Protein AF-A0A2S6HY04-F1 (afdb_monomer_lite)

pLDDT: mean 92.07, std 11.31, range [42.34, 98.62]

Secondary structure (DSSP, 8-state):
----PPPP--HHHHHHHHTSSSSHHHHHHHHHHHHHHHHHHHHHHHHHHHHHHHHHHHHHHHHHHHHHHHHHHHHHHHHHHHHHHHHHS--

Organism: NCBI:txid384636

Structure (mmCIF, N/CA/C/O backbone):
data_AF-A0A2S6HY04-F1
#
_entry.id   AF-A0A2S6HY04-F1
#
loop_
_atom_site.group_PDB
_atom_site.id
_atom_site.type_symbol
_atom_site.label_atom_id
_atom_site.label_alt_id
_atom_site.label_comp_id
_atom_site.label_asym_id
_atom_site.label_entity_id
_atom_site.label_seq_id
_atom_site.pdbx_PDB_ins_code
_atom_site.Cartn_x
_atom_site.Cartn_y
_atom_site.Cartn_z
_atom_site.occupancy
_atom_site.B_iso_or_equiv
_atom_site.auth_seq_id
_atom_site.auth_comp_id
_atom_site.auth_asym_id
_atom_site.auth_atom_id
_atom_site.pdbx_PDB_model_num
ATOM 1 N N . MET A 1 1 ? -18.085 11.939 46.813 1.00 42.34 1 MET A N 1
ATOM 2 C CA . MET A 1 1 ? -19.129 11.676 45.799 1.00 42.34 1 MET A CA 1
ATOM 3 C C . MET A 1 1 ? -18.490 11.780 44.425 1.00 42.34 1 MET A C 1
ATOM 5 O O . MET A 1 1 ? -17.939 12.827 44.116 1.00 42.34 1 MET A O 1
ATOM 9 N N . SER A 1 2 ? -18.488 10.702 43.642 1.00 68.50 2 SER A N 1
ATOM 10 C CA . SER A 1 2 ? -18.048 10.733 42.241 1.00 68.50 2 SER A CA 1
ATOM 11 C C . SER A 1 2 ? -19.235 11.179 41.390 1.00 68.50 2 SER A C 1
ATOM 13 O O . SER A 1 2 ? -20.253 10.492 41.367 1.00 68.50 2 SER A O 1
ATOM 15 N N . VAL A 1 3 ? -19.134 12.331 40.726 1.00 58.56 3 VAL A N 1
ATOM 16 C CA . VAL A 1 3 ? -20.144 12.771 39.754 1.00 58.56 3 VAL A CA 1
ATOM 17 C C . VAL A 1 3 ? -20.108 11.800 38.576 1.00 58.56 3 VAL A C 1
ATOM 19 O O . VAL A 1 3 ? -19.084 11.696 37.900 1.00 58.56 3 VAL A O 1
ATOM 22 N N . ALA A 1 4 ? -21.204 11.077 38.339 1.00 65.62 4 ALA A N 1
ATOM 23 C CA . ALA A 1 4 ? -21.346 10.246 37.151 1.00 65.62 4 ALA A CA 1
ATOM 24 C C . ALA A 1 4 ? -21.344 11.162 35.920 1.00 65.62 4 ALA A C 1
ATOM 26 O O . ALA A 1 4 ? -22.284 11.921 35.690 1.00 65.62 4 ALA A O 1
ATOM 27 N N . LYS A 1 5 ? -20.250 11.138 35.156 1.00 72.50 5 LYS A N 1
ATOM 28 C CA . LYS A 1 5 ? -20.148 11.870 33.893 1.00 72.50 5 LYS A CA 1
ATOM 29 C C . LYS A 1 5 ? -20.800 11.025 32.804 1.00 72.50 5 LYS A C 1
ATOM 31 O O . LYS A 1 5 ? -20.337 9.924 32.524 1.00 72.50 5 LYS A O 1
ATOM 36 N N . SER A 1 6 ? -21.869 11.531 32.196 1.00 75.31 6 SER A N 1
ATOM 37 C CA . SER A 1 6 ? -22.461 10.922 31.006 1.00 75.31 6 SER A CA 1
ATOM 38 C C . SER A 1 6 ? -21.647 11.307 29.773 1.00 75.31 6 SER A C 1
ATOM 40 O O . SER A 1 6 ? -21.455 12.495 29.512 1.00 75.31 6 SER A O 1
ATOM 42 N N . VAL A 1 7 ? -21.209 10.320 28.998 1.00 76.88 7 VAL A N 1
ATOM 43 C CA . VAL A 1 7 ? -20.609 10.540 27.678 1.00 76.88 7 VAL A CA 1
ATOM 44 C C . VAL A 1 7 ? -21.676 10.249 26.632 1.00 76.88 7 VAL A C 1
ATOM 46 O O . VAL A 1 7 ? -22.249 9.162 26.625 1.00 76.88 7 VAL A O 1
ATOM 49 N N . ARG A 1 8 ? -21.965 11.224 25.766 1.00 86.31 8 ARG A N 1
ATOM 50 C CA . ARG A 1 8 ? -22.848 11.018 24.616 1.00 86.31 8 ARG A CA 1
ATOM 51 C C . ARG A 1 8 ? -21.993 10.594 23.430 1.00 86.31 8 ARG A C 1
ATOM 53 O O . ARG A 1 8 ? -21.063 11.305 23.064 1.00 86.31 8 ARG A O 1
ATOM 60 N N . VAL A 1 9 ? -22.310 9.437 22.868 1.00 88.44 9 VAL A N 1
ATOM 61 C CA . VAL A 1 9 ? -21.595 8.844 21.737 1.00 88.44 9 VAL A CA 1
ATOM 62 C C . VAL A 1 9 ? -22.519 8.899 20.516 1.00 88.44 9 VAL A C 1
ATOM 64 O O . VAL A 1 9 ? -23.717 8.654 20.683 1.00 88.44 9 VAL A O 1
ATOM 67 N N . PRO A 1 10 ? -22.020 9.264 19.321 1.00 95.00 10 PRO A N 1
ATOM 68 C CA . PRO A 1 10 ? -22.796 9.161 18.087 1.00 95.00 10 PRO A CA 1
ATOM 69 C C . PRO A 1 10 ? -23.312 7.734 17.868 1.00 95.00 10 PRO A C 1
ATOM 71 O O . PRO A 1 10 ? -22.626 6.779 18.227 1.00 95.00 10 PRO A O 1
ATOM 74 N N . GLU A 1 11 ? -24.496 7.591 17.270 1.00 93.94 11 GLU A N 1
ATOM 75 C CA . GLU A 1 11 ? -25.141 6.285 17.046 1.00 93.94 11 GLU A CA 1
ATOM 76 C C . GLU A 1 11 ? -24.236 5.331 16.254 1.00 93.94 11 GLU A C 1
ATOM 78 O O . GLU A 1 11 ? -23.995 4.211 16.687 1.00 93.94 11 GLU A O 1
ATOM 83 N N . GLU A 1 12 ? -23.592 5.826 15.195 1.00 96.00 12 GLU A N 1
ATOM 84 C CA . GLU A 1 12 ? -22.632 5.057 14.387 1.00 96.00 12 GLU A CA 1
ATOM 85 C C . GLU A 1 12 ? -21.458 4.483 15.207 1.00 96.00 12 GLU A C 1
ATOM 87 O O . GLU A 1 12 ? -21.031 3.347 15.001 1.00 96.00 12 GLU A O 1
ATOM 92 N N . ILE A 1 13 ? -20.951 5.245 16.182 1.00 94.56 13 ILE A N 1
ATOM 93 C CA . ILE A 1 13 ? -19.848 4.817 17.048 1.00 94.56 13 ILE A CA 1
ATOM 94 C C . ILE A 1 13 ? -20.366 3.868 18.131 1.00 94.56 13 ILE A C 1
ATOM 96 O O . ILE A 1 13 ? -19.678 2.922 18.510 1.00 94.56 13 ILE A O 1
ATOM 100 N N . TYR A 1 14 ? -21.581 4.100 18.626 1.00 93.88 14 TYR A N 1
ATOM 101 C CA . TYR A 1 14 ? -22.242 3.220 19.582 1.00 93.88 14 TYR A CA 1
ATOM 102 C C . TYR A 1 14 ? -22.484 1.827 18.986 1.00 93.88 14 TYR A C 1
ATOM 104 O O . TYR A 1 14 ? -22.165 0.827 19.632 1.00 93.88 14 TYR A O 1
ATOM 112 N N . ASP A 1 15 ? -22.962 1.762 17.745 1.00 95.25 15 ASP A N 1
ATOM 113 C CA . ASP A 1 15 ? -23.192 0.514 17.017 1.00 95.25 15 ASP A CA 1
ATOM 114 C C . ASP A 1 15 ? -21.885 -0.227 16.734 1.00 95.25 15 ASP A C 1
ATOM 116 O O . ASP A 1 15 ? -21.799 -1.436 16.961 1.00 95.25 15 ASP A O 1
ATOM 120 N N . TYR A 1 16 ? -20.835 0.502 16.342 1.00 96.06 16 TYR A N 1
ATOM 121 C CA . TYR A 1 16 ? -19.494 -0.060 16.186 1.00 96.06 16 TYR A CA 1
ATOM 122 C C . TYR A 1 16 ? -18.948 -0.645 17.498 1.00 96.06 16 TYR A C 1
ATOM 124 O O . TYR A 1 16 ? -18.442 -1.765 17.529 1.00 96.06 16 TYR A O 1
ATOM 132 N N . ILE A 1 17 ? -19.086 0.067 18.621 1.00 95.38 17 ILE A N 1
ATOM 133 C CA . ILE A 1 17 ? -18.701 -0.473 19.933 1.00 95.38 17 ILE A CA 1
ATOM 134 C C . ILE A 1 17 ? -19.550 -1.707 20.257 1.00 95.38 17 ILE A C 1
ATOM 136 O O . ILE A 1 17 ? -19.041 -2.700 20.769 1.00 95.38 17 ILE A O 1
ATOM 140 N N . ASN A 1 18 ? -20.843 -1.689 19.943 1.00 94.06 18 ASN A N 1
ATOM 141 C CA . ASN A 1 18 ? -21.731 -2.807 20.228 1.00 94.06 18 ASN A CA 1
ATOM 142 C C . ASN A 1 18 ? -21.455 -4.060 19.397 1.00 94.06 18 ASN A C 1
ATOM 144 O O . ASN A 1 18 ? -21.811 -5.148 19.864 1.00 94.06 18 ASN A O 1
ATOM 148 N N . SER A 1 19 ? -20.804 -3.942 18.238 1.00 95.12 19 SER A N 1
ATOM 149 C CA . SER A 1 19 ? -20.389 -5.101 17.445 1.00 95.12 19 SER A CA 1
ATOM 150 C C . SER A 1 19 ? -19.204 -5.855 18.055 1.00 95.12 19 SER A C 1
ATOM 152 O O . SER A 1 19 ? -18.948 -6.994 17.669 1.00 95.12 19 SER A O 1
ATOM 154 N N . TYR A 1 20 ? -18.480 -5.257 19.007 1.00 95.94 20 TYR A N 1
ATOM 155 C CA . TYR A 1 20 ? -17.391 -5.927 19.714 1.00 95.94 20 TYR A CA 1
ATOM 156 C C . TYR A 1 20 ? -17.903 -6.953 20.732 1.00 95.94 20 TYR A C 1
ATOM 158 O O . TYR A 1 20 ? -18.970 -6.812 21.338 1.00 95.94 20 TYR A O 1
ATOM 166 N N . SER A 1 21 ? -17.091 -7.984 20.964 1.00 92.12 21 SER A N 1
ATOM 167 C CA . SER A 1 21 ? -17.343 -8.979 22.009 1.00 92.12 21 SER A CA 1
ATOM 168 C C . SER A 1 21 ? -17.196 -8.350 23.397 1.00 92.12 21 SER A C 1
ATOM 170 O O . SER A 1 21 ? -16.254 -7.596 23.637 1.00 92.12 21 SER A O 1
ATOM 172 N N . GLY A 1 22 ? -18.097 -8.669 24.330 1.00 93.12 22 GLY A N 1
ATOM 173 C CA . GLY A 1 22 ? -18.016 -8.212 25.721 1.00 93.12 22 GLY A CA 1
ATOM 174 C C . GLY A 1 22 ? -19.372 -8.087 26.413 1.00 93.12 22 GLY A C 1
ATOM 175 O O . GLY A 1 22 ? -20.415 -7.988 25.763 1.00 93.12 22 GLY A O 1
ATOM 176 N N . GLU A 1 23 ? -19.348 -8.064 27.747 1.00 92.50 23 GLU A N 1
ATOM 177 C CA . GLU A 1 23 ? -20.542 -7.894 28.577 1.00 92.50 23 GLU A CA 1
ATOM 178 C C . GLU A 1 23 ? -20.853 -6.410 28.794 1.00 92.50 23 GLU A C 1
ATOM 180 O O . GLU A 1 23 ? -20.199 -5.701 29.562 1.00 92.50 23 G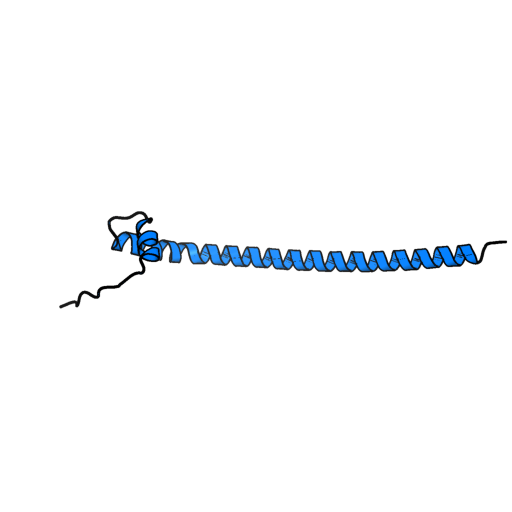LU A O 1
ATOM 185 N N . GLY A 1 24 ? -21.873 -5.931 28.086 1.00 92.31 24 GLY A N 1
ATOM 186 C CA . GLY A 1 24 ? -22.327 -4.547 28.170 1.00 92.31 24 GLY A CA 1
ATOM 187 C C . GLY A 1 24 ? -21.400 -3.538 27.485 1.00 92.31 24 GLY A C 1
ATOM 188 O O . GLY A 1 24 ? -20.285 -3.833 27.056 1.00 92.31 24 GLY A O 1
ATOM 189 N N . PHE A 1 25 ? -21.894 -2.306 27.371 1.00 90.94 25 PHE A N 1
ATOM 190 C CA . PHE A 1 25 ? -21.247 -1.256 26.584 1.00 90.94 25 PHE A CA 1
ATOM 191 C C . PHE A 1 25 ? -19.825 -0.928 27.061 1.00 90.94 25 PHE A C 1
ATOM 193 O O . PHE A 1 25 ? -18.914 -0.810 26.250 1.00 90.94 25 PHE A O 1
ATOM 200 N N . ASN A 1 26 ? -19.611 -0.815 28.376 1.00 91.19 26 ASN A N 1
ATOM 201 C CA . ASN A 1 26 ? -18.316 -0.397 28.917 1.00 91.19 26 ASN A CA 1
ATOM 202 C C . ASN A 1 26 ? -17.201 -1.416 28.627 1.00 91.19 26 ASN A C 1
ATOM 204 O O . ASN A 1 26 ? -16.102 -1.028 28.245 1.00 91.19 26 ASN A O 1
ATOM 208 N N . GLN A 1 27 ? -17.481 -2.718 28.761 1.00 95.25 27 GLN A N 1
ATOM 209 C CA . GLN A 1 27 ? -16.487 -3.748 28.454 1.00 95.25 27 GLN A CA 1
ATOM 210 C C . GLN A 1 27 ? -16.147 -3.758 26.963 1.00 95.25 27 GLN A C 1
ATOM 212 O O . GLN A 1 27 ? -14.975 -3.827 26.600 1.00 95.25 27 GLN A O 1
ATOM 217 N N . LYS A 1 28 ? -17.163 -3.637 26.102 1.00 96.19 28 LYS A N 1
ATOM 218 C CA . LYS A 1 28 ? -16.967 -3.545 24.653 1.00 96.19 28 LYS A CA 1
ATOM 219 C C . LYS A 1 28 ? -16.151 -2.313 24.267 1.00 96.19 28 LYS A C 1
ATOM 221 O O . LYS A 1 28 ? -15.211 -2.429 23.491 1.00 96.19 28 LYS A O 1
ATOM 226 N N . PHE A 1 29 ? -16.439 -1.161 24.874 1.00 94.44 29 PHE A N 1
ATOM 227 C CA . PHE A 1 29 ? -15.664 0.064 24.679 1.00 94.44 29 PHE A CA 1
ATOM 228 C C . PHE A 1 29 ? -14.191 -0.135 25.057 1.00 94.44 29 PHE A C 1
ATOM 230 O O . PHE A 1 29 ? -13.303 0.194 24.276 1.00 94.44 29 PHE A O 1
ATOM 237 N N . VAL A 1 30 ? -13.916 -0.738 26.218 1.00 94.44 30 VAL A N 1
ATOM 238 C CA . VAL A 1 30 ? -12.542 -1.054 26.637 1.00 94.44 30 VAL A CA 1
ATOM 239 C C . VAL A 1 30 ? -11.855 -2.002 25.651 1.00 94.44 30 VAL A C 1
ATOM 241 O O . VAL A 1 30 ? -10.676 -1.810 25.361 1.00 94.44 30 VAL A O 1
ATOM 244 N N . ASN A 1 31 ? -12.573 -2.992 25.118 1.00 96.06 31 ASN A N 1
ATOM 245 C CA . ASN A 1 31 ? -12.026 -3.933 24.141 1.00 96.06 31 ASN A CA 1
ATOM 246 C C . ASN A 1 31 ? -11.657 -3.234 22.824 1.00 96.06 31 ASN A C 1
ATOM 248 O O . ASN A 1 31 ? -10.559 -3.453 22.333 1.00 96.06 31 ASN A O 1
ATOM 252 N N . VAL A 1 32 ? -12.485 -2.310 22.320 1.00 95.38 32 VAL A N 1
ATOM 253 C CA . VAL A 1 32 ? -12.143 -1.483 21.144 1.00 95.38 32 VAL A CA 1
ATOM 254 C C . VAL A 1 32 ? -10.829 -0.731 21.355 1.00 95.38 32 VAL A C 1
ATOM 256 O O . VAL A 1 32 ? -9.953 -0.754 20.494 1.00 95.38 32 VAL A O 1
ATOM 259 N N . ILE A 1 33 ? -10.677 -0.069 22.506 1.00 94.88 33 ILE A N 1
ATOM 260 C CA . ILE A 1 33 ? -9.472 0.716 22.799 1.00 94.88 33 ILE A CA 1
ATOM 261 C C . ILE A 1 33 ? -8.238 -0.183 22.948 1.00 94.88 33 ILE A C 1
ATOM 263 O O . ILE A 1 33 ? -7.157 0.193 22.499 1.00 94.88 33 ILE A O 1
ATOM 267 N N . ARG A 1 34 ? -8.381 -1.365 23.562 1.00 95.81 34 ARG A N 1
ATOM 268 C CA . ARG A 1 34 ? -7.284 -2.338 23.684 1.00 95.81 34 ARG A CA 1
ATOM 269 C C . ARG A 1 34 ? -6.858 -2.868 22.326 1.00 95.81 34 ARG A C 1
ATOM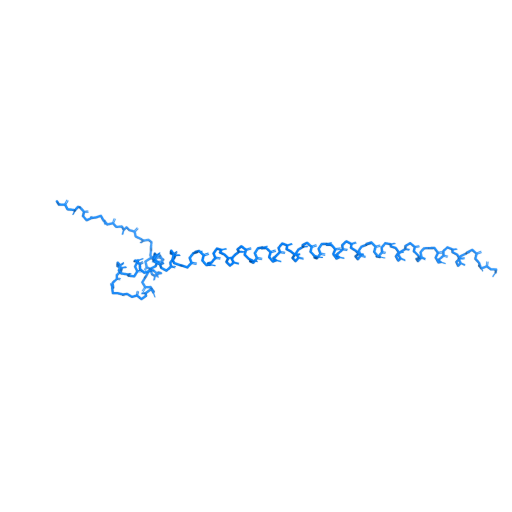 271 O O . ARG A 1 34 ? -5.678 -2.792 22.017 1.00 95.81 34 ARG A O 1
ATOM 278 N N . ASP A 1 35 ? -7.808 -3.307 21.511 1.00 94.88 35 ASP A N 1
ATOM 279 C CA . ASP A 1 35 ? -7.526 -3.828 20.176 1.00 94.88 35 ASP A CA 1
ATOM 280 C C . ASP A 1 35 ? -6.852 -2.762 19.308 1.00 94.88 35 ASP A C 1
ATOM 282 O O . ASP A 1 35 ? -5.866 -3.050 18.633 1.00 94.88 35 ASP A O 1
ATOM 286 N N . ALA A 1 36 ? -7.322 -1.511 19.368 1.00 94.44 36 ALA A N 1
ATOM 287 C CA . ALA A 1 36 ? -6.672 -0.399 18.682 1.00 94.44 36 ALA A CA 1
ATOM 288 C C . ALA A 1 36 ? -5.225 -0.218 19.162 1.00 94.44 36 ALA A C 1
ATOM 290 O O . ALA A 1 36 ? -4.306 -0.273 18.353 1.00 94.44 36 ALA A O 1
ATOM 291 N N . ARG A 1 37 ? -5.005 -0.087 20.476 1.00 95.31 37 ARG A N 1
ATOM 292 C CA . ARG A 1 37 ? -3.666 0.092 21.059 1.00 95.31 37 ARG A CA 1
ATOM 293 C C . ARG A 1 37 ? -2.714 -1.055 20.711 1.00 95.31 37 ARG A C 1
ATOM 295 O O . ARG A 1 37 ? -1.541 -0.807 20.454 1.00 95.31 37 ARG A O 1
ATOM 302 N N . ASP A 1 38 ? -3.203 -2.290 20.747 1.00 94.56 38 ASP A N 1
ATOM 303 C CA . ASP A 1 38 ? -2.372 -3.483 20.601 1.00 94.56 38 ASP A CA 1
ATOM 304 C C . ASP A 1 38 ? -2.058 -3.777 19.122 1.00 94.56 38 ASP A C 1
ATOM 306 O O . ASP A 1 38 ? -0.975 -4.271 18.818 1.00 94.56 38 ASP A O 1
ATOM 310 N N . THR A 1 39 ? -2.953 -3.418 18.192 1.00 94.25 39 THR A N 1
ATOM 311 C CA . THR A 1 39 ? -2.754 -3.641 16.745 1.00 94.25 39 THR A CA 1
ATOM 312 C C . THR A 1 39 ? -2.139 -2.451 16.007 1.00 94.25 39 THR A C 1
ATOM 314 O O . THR A 1 39 ? -1.562 -2.630 14.935 1.00 94.25 39 THR A O 1
ATOM 317 N N . GLU A 1 40 ? -2.242 -1.231 16.538 1.00 95.88 40 GLU A N 1
ATOM 318 C CA . GLU A 1 40 ? -1.731 -0.020 15.884 1.00 95.88 40 GLU A CA 1
ATOM 319 C C . GLU A 1 40 ? -0.221 -0.074 15.577 1.00 95.88 40 GLU A C 1
ATOM 321 O O . GLU A 1 40 ? 0.141 0.252 14.444 1.00 95.88 40 GLU A O 1
ATOM 326 N N . PRO A 1 41 ? 0.666 -0.548 16.479 1.00 95.19 41 PRO A N 1
ATOM 327 C CA . PRO A 1 41 ? 2.092 -0.669 16.173 1.00 95.19 41 PRO A CA 1
ATOM 328 C C . PRO A 1 41 ? 2.370 -1.599 14.986 1.00 95.19 41 PRO A C 1
ATOM 330 O O . PRO A 1 41 ? 3.059 -1.206 14.049 1.00 95.19 41 PRO A O 1
ATOM 333 N N . GLU A 1 42 ? 1.771 -2.794 14.972 1.00 95.62 42 GLU A N 1
ATOM 334 C CA . GLU A 1 42 ? 1.949 -3.773 13.889 1.00 95.62 42 GLU A CA 1
ATOM 335 C C . GLU A 1 42 ? 1.402 -3.248 12.551 1.00 95.62 42 GLU A C 1
ATOM 337 O O . GLU A 1 42 ? 2.007 -3.435 11.487 1.00 95.62 42 GLU A O 1
ATOM 342 N N . ARG A 1 43 ? 0.261 -2.547 12.587 1.00 96.50 43 ARG A N 1
ATOM 343 C CA . ARG A 1 43 ? -0.312 -1.899 11.401 1.00 96.50 43 ARG A CA 1
ATOM 344 C C . ARG A 1 43 ? 0.612 -0.808 10.868 1.00 96.50 43 ARG A C 1
ATOM 346 O O . ARG A 1 43 ? 0.808 -0.748 9.655 1.00 96.50 43 ARG A O 1
ATOM 353 N N . ASN A 1 44 ? 1.201 0.004 11.743 1.00 96.94 44 ASN A N 1
ATOM 354 C CA . ASN A 1 44 ? 2.144 1.052 11.356 1.00 96.94 44 ASN A CA 1
ATOM 355 C C . ASN A 1 44 ? 3.430 0.463 10.761 1.00 96.94 44 ASN A C 1
ATOM 357 O O . ASN A 1 44 ? 3.834 0.869 9.675 1.00 96.94 44 ASN A O 1
ATOM 361 N N . GLU A 1 45 ? 4.011 -0.565 11.382 1.00 97.44 45 GLU A N 1
ATOM 362 C CA . GLU A 1 45 ? 5.178 -1.271 10.832 1.00 97.44 45 GLU A CA 1
ATOM 363 C C . GLU A 1 45 ? 4.881 -1.886 9.456 1.00 97.44 45 GLU A C 1
ATOM 365 O O . GLU A 1 45 ? 5.689 -1.817 8.523 1.00 97.44 45 GLU A O 1
ATOM 370 N N . THR A 1 46 ? 3.688 -2.466 9.299 1.00 97.31 46 THR A N 1
ATOM 371 C CA . THR A 1 46 ? 3.236 -3.009 8.017 1.00 97.31 46 THR A CA 1
ATOM 372 C C . THR A 1 46 ? 3.097 -1.912 6.966 1.00 97.31 46 THR A C 1
ATOM 374 O O . THR A 1 46 ? 3.551 -2.106 5.834 1.00 97.31 46 THR A O 1
ATOM 377 N N . LEU A 1 47 ? 2.512 -0.765 7.321 1.00 98.25 47 LEU A N 1
ATOM 378 C CA . LEU A 1 47 ? 2.386 0.389 6.431 1.00 98.25 47 LEU A CA 1
ATOM 379 C C . LEU A 1 47 ? 3.755 0.923 6.007 1.00 98.25 47 LEU A C 1
ATOM 381 O O . LEU A 1 47 ? 3.973 1.121 4.815 1.00 98.25 47 LEU A O 1
ATOM 385 N N . ASP A 1 48 ? 4.701 1.068 6.931 1.00 98.31 48 ASP A N 1
ATOM 386 C CA . ASP A 1 48 ? 6.057 1.532 6.622 1.00 98.31 48 ASP A CA 1
ATOM 387 C C . ASP A 1 48 ? 6.779 0.580 5.666 1.00 98.31 48 ASP A C 1
ATOM 389 O O . ASP A 1 48 ? 7.384 0.997 4.671 1.00 98.31 48 ASP A O 1
ATOM 393 N N . ARG A 1 49 ? 6.655 -0.730 5.905 1.00 98.31 49 ARG A N 1
ATOM 394 C CA . ARG A 1 49 ? 7.212 -1.759 5.021 1.00 98.31 49 ARG A CA 1
ATOM 395 C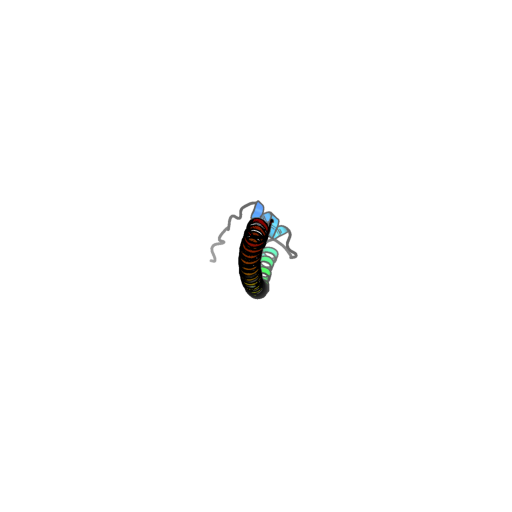 C . ARG A 1 49 ? 6.583 -1.726 3.627 1.00 98.31 49 ARG A C 1
ATOM 397 O O . ARG A 1 49 ? 7.285 -1.953 2.638 1.00 98.31 49 ARG A O 1
ATOM 404 N N . LEU A 1 50 ? 5.275 -1.494 3.528 1.00 98.50 50 LEU A N 1
ATOM 405 C CA . LEU A 1 50 ? 4.580 -1.373 2.244 1.00 98.50 50 LEU A CA 1
ATOM 406 C C . LEU A 1 50 ? 4.991 -0.092 1.514 1.00 98.50 50 LEU A C 1
ATOM 408 O O . LEU A 1 50 ? 5.334 -0.159 0.337 1.00 98.50 50 LEU A O 1
ATOM 412 N N . ASN A 1 51 ? 5.054 1.040 2.214 1.00 98.44 51 ASN A N 1
ATOM 413 C CA . ASN A 1 51 ? 5.497 2.320 1.659 1.00 98.44 51 ASN A CA 1
ATOM 414 C C . ASN A 1 51 ? 6.923 2.235 1.110 1.00 98.44 51 ASN A C 1
ATOM 416 O O . ASN A 1 51 ? 7.195 2.707 0.005 1.00 98.44 51 ASN A O 1
ATOM 420 N N . LYS A 1 52 ? 7.828 1.560 1.828 1.00 98.44 52 LYS A N 1
ATOM 421 C CA . LYS A 1 52 ? 9.190 1.312 1.346 1.00 98.44 52 LYS A CA 1
ATOM 422 C C . LYS A 1 52 ? 9.198 0.505 0.044 1.00 98.44 52 LYS A C 1
ATOM 424 O O . LYS A 1 52 ? 9.861 0.899 -0.912 1.00 98.44 52 LYS A O 1
ATOM 429 N N . GLN A 1 53 ? 8.428 -0.582 -0.021 1.00 98.50 53 GLN A N 1
ATOM 430 C CA . GLN A 1 53 ? 8.322 -1.401 -1.235 1.00 98.50 53 GLN A CA 1
ATOM 431 C C . GLN A 1 53 ? 7.714 -0.634 -2.412 1.00 98.50 53 GLN A C 1
ATOM 433 O O . GLN A 1 53 ? 8.152 -0.816 -3.546 1.00 98.50 53 GLN A O 1
ATOM 438 N N . ILE A 1 54 ? 6.711 0.212 -2.159 1.00 98.62 54 ILE A N 1
ATOM 439 C CA . ILE A 1 54 ? 6.121 1.081 -3.182 1.00 98.62 54 ILE A CA 1
ATOM 440 C C . ILE A 1 54 ? 7.197 2.018 -3.730 1.00 98.62 54 ILE A C 1
ATOM 442 O O . ILE A 1 54 ? 7.426 2.023 -4.936 1.00 98.62 54 ILE A O 1
ATOM 446 N N . SER A 1 55 ? 7.929 2.713 -2.857 1.00 98.56 55 SER A N 1
ATOM 447 C CA . SER A 1 55 ? 8.986 3.645 -3.266 1.00 98.56 55 SER A CA 1
ATOM 448 C C . SER A 1 55 ? 10.090 2.965 -4.088 1.00 98.56 55 SER A C 1
ATOM 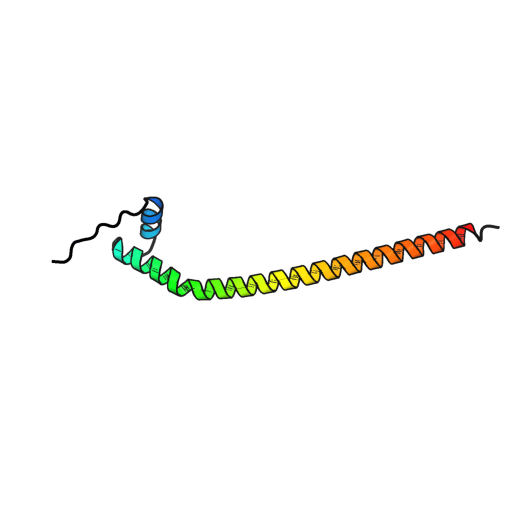450 O O . SER A 1 55 ? 10.523 3.481 -5.121 1.00 98.56 55 SER A O 1
ATOM 452 N N . GLU A 1 56 ? 10.521 1.768 -3.680 1.00 98.56 56 GLU A N 1
ATOM 453 C CA . GLU A 1 56 ? 11.518 0.982 -4.415 1.00 98.56 56 GLU A CA 1
ATOM 454 C C . GLU A 1 56 ? 11.019 0.585 -5.814 1.00 98.56 56 GLU A C 1
ATOM 456 O O . GLU A 1 56 ? 11.759 0.700 -6.796 1.00 98.56 56 GLU A O 1
ATOM 461 N N 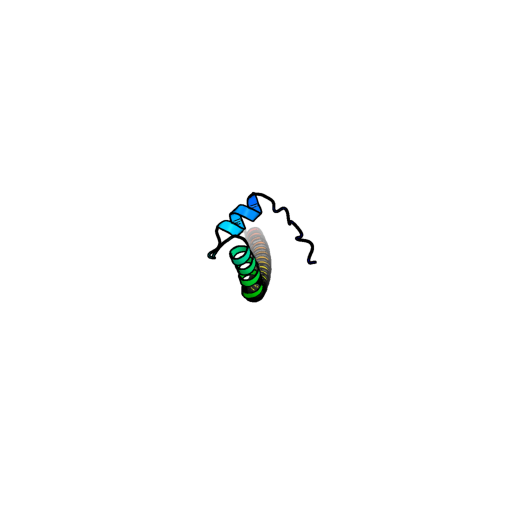. ARG A 1 57 ? 9.752 0.166 -5.927 1.00 98.56 57 ARG A N 1
ATOM 462 C CA . ARG A 1 57 ? 9.133 -0.202 -7.210 1.00 98.56 57 ARG A CA 1
ATOM 463 C C . ARG A 1 57 ? 8.929 1.003 -8.119 1.00 98.56 57 ARG A C 1
ATOM 465 O O . ARG A 1 57 ? 9.212 0.905 -9.309 1.00 98.56 57 ARG A O 1
ATOM 472 N N . GLU A 1 58 ? 8.485 2.132 -7.580 1.00 98.56 58 GLU A N 1
ATOM 473 C CA . GLU A 1 58 ? 8.342 3.382 -8.333 1.00 98.56 58 GLU A CA 1
ATOM 474 C C . GLU A 1 58 ? 9.683 3.839 -8.904 1.00 98.56 58 GLU A C 1
ATOM 476 O O . GLU A 1 58 ? 9.772 4.184 -10.084 1.00 98.56 58 GLU A O 1
ATOM 481 N N . LYS A 1 59 ? 10.750 3.771 -8.099 1.00 98.56 59 LYS A N 1
ATOM 482 C CA . LYS A 1 59 ? 12.105 4.072 -8.563 1.00 98.56 59 LYS A CA 1
ATOM 483 C C . LYS A 1 59 ? 12.530 3.132 -9.690 1.00 98.56 59 LYS A C 1
ATOM 485 O O . LYS A 1 59 ? 12.985 3.601 -10.730 1.00 98.56 59 LYS A O 1
ATOM 490 N N . TYR A 1 60 ? 12.342 1.826 -9.513 1.00 98.38 60 TYR A N 1
ATOM 491 C CA . TYR A 1 60 ? 12.679 0.836 -10.537 1.00 98.38 60 TYR A CA 1
ATOM 492 C C . TYR A 1 60 ? 11.919 1.068 -11.851 1.00 98.38 60 TYR A C 1
ATOM 494 O O . TYR A 1 60 ? 12.517 1.029 -12.929 1.00 98.38 60 TYR A O 1
ATOM 502 N N . LEU A 1 61 ? 10.614 1.341 -11.775 1.00 98.62 61 LEU A N 1
ATOM 503 C CA . LEU A 1 61 ? 9.785 1.633 -12.945 1.00 98.62 61 LEU A CA 1
ATOM 504 C C . LEU A 1 61 ? 10.253 2.900 -13.657 1.00 98.62 61 LEU A C 1
ATOM 506 O O . LEU A 1 61 ? 10.388 2.895 -14.878 1.00 98.62 61 LEU A O 1
ATOM 510 N N . LYS A 1 62 ? 10.558 3.959 -12.903 1.00 98.50 62 LYS A N 1
ATOM 511 C CA . LYS A 1 62 ? 11.082 5.211 -13.453 1.00 98.50 62 LYS A CA 1
ATOM 512 C C . LYS A 1 62 ? 12.419 5.006 -14.166 1.00 98.50 62 LYS A C 1
ATOM 514 O O . LYS A 1 62 ? 12.593 5.482 -15.286 1.00 98.50 62 LYS A O 1
ATOM 519 N N . ASP A 1 63 ? 13.344 4.283 -13.541 1.00 98.56 63 ASP A N 1
ATOM 520 C CA . ASP A 1 63 ? 14.657 3.995 -14.124 1.00 98.56 63 ASP A CA 1
ATOM 521 C C . ASP A 1 63 ? 14.527 3.128 -15.385 1.00 98.56 63 ASP A C 1
ATOM 523 O O . ASP A 1 63 ? 15.220 3.352 -16.378 1.00 98.56 63 ASP A O 1
ATOM 527 N N . THR A 1 64 ? 13.603 2.165 -15.376 1.00 98.50 64 THR A N 1
ATOM 528 C CA . THR A 1 64 ? 13.317 1.308 -16.533 1.00 98.50 64 THR A CA 1
ATOM 529 C C . THR A 1 64 ? 12.706 2.106 -17.683 1.00 98.50 64 THR A C 1
ATOM 531 O O . THR A 1 64 ? 13.164 1.976 -18.816 1.00 98.50 64 THR A O 1
ATOM 534 N N . ALA A 1 65 ? 11.727 2.970 -17.401 1.00 98.50 65 ALA A N 1
ATOM 535 C CA . ALA A 1 65 ? 11.118 3.844 -18.401 1.00 98.50 65 ALA A CA 1
ATOM 536 C C . ALA A 1 65 ? 12.166 4.751 -19.060 1.00 98.50 65 ALA A C 1
ATOM 538 O O . ALA A 1 65 ? 12.247 4.810 -20.283 1.00 98.50 65 ALA A O 1
ATOM 539 N N . LYS A 1 66 ? 13.053 5.354 -18.258 1.00 98.44 66 LYS A N 1
ATOM 540 C CA . LYS A 1 66 ? 14.150 6.181 -18.771 1.00 98.44 66 LYS A CA 1
ATOM 541 C C . LYS A 1 66 ? 15.060 5.412 -19.737 1.00 98.44 66 LYS A C 1
ATOM 543 O O . LYS A 1 66 ? 15.391 5.923 -20.801 1.00 98.44 66 LYS A O 1
ATOM 548 N N . ARG A 1 67 ? 15.443 4.178 -19.394 1.00 98.31 67 ARG A N 1
ATOM 549 C CA . ARG A 1 67 ? 16.280 3.336 -20.269 1.00 98.31 67 ARG A CA 1
ATOM 550 C C . ARG A 1 67 ? 15.577 2.977 -21.577 1.00 98.31 67 ARG A C 1
ATOM 552 O O . ARG A 1 67 ? 16.224 2.911 -22.618 1.00 98.31 67 ARG A O 1
ATOM 559 N N . LEU A 1 68 ? 14.266 2.737 -21.533 1.00 98.44 68 LEU A N 1
ATOM 560 C CA . LEU A 1 68 ? 13.476 2.485 -22.739 1.00 98.44 68 LEU A CA 1
ATOM 561 C C . LEU A 1 68 ? 13.439 3.718 -23.647 1.00 98.44 68 LEU A C 1
ATOM 563 O O . LEU A 1 68 ? 13.597 3.575 -24.858 1.00 98.44 68 LEU A O 1
ATOM 567 N N . ASP A 1 69 ? 13.300 4.914 -23.075 1.00 98.38 69 ASP A N 1
ATOM 568 C CA . ASP A 1 69 ? 13.322 6.169 -23.833 1.00 98.38 69 ASP A CA 1
ATOM 569 C C . ASP A 1 69 ? 14.689 6.433 -24.486 1.00 98.38 69 ASP A C 1
ATOM 571 O O . ASP A 1 69 ? 14.760 6.869 -25.642 1.00 98.38 69 ASP A O 1
ATOM 575 N N . GLU A 1 70 ? 15.779 6.141 -23.772 1.00 98.25 70 GLU A N 1
ATOM 576 C CA . GLU A 1 70 ? 17.150 6.222 -24.290 1.00 98.25 70 GLU A CA 1
ATOM 577 C C . GLU A 1 70 ? 17.341 5.263 -25.474 1.00 98.25 70 GLU A C 1
ATOM 579 O O . GLU A 1 70 ? 17.673 5.704 -26.577 1.00 98.25 70 GLU A O 1
ATOM 584 N N . LEU A 1 71 ? 17.002 3.982 -25.300 1.00 98.25 71 LEU A N 1
ATOM 585 C CA . LEU A 1 71 ? 17.097 2.976 -26.360 1.00 98.25 71 LEU A CA 1
ATOM 586 C C . LEU A 1 71 ? 16.235 3.333 -27.581 1.00 98.25 71 LEU A C 1
ATOM 588 O O . LEU A 1 71 ? 16.667 3.203 -28.727 1.00 98.25 71 LEU A O 1
ATOM 592 N N . ALA A 1 72 ? 15.014 3.824 -27.359 1.00 98.12 72 ALA A N 1
ATOM 593 C CA . ALA A 1 72 ? 14.134 4.262 -28.438 1.00 98.12 72 ALA A CA 1
ATOM 594 C C . ALA A 1 72 ? 14.703 5.470 -29.198 1.00 98.12 72 ALA A C 1
ATOM 596 O O . ALA A 1 72 ? 14.411 5.656 -30.382 1.00 98.12 72 ALA A O 1
ATOM 597 N N . SER A 1 73 ? 15.483 6.322 -28.532 1.00 97.88 73 SER A N 1
ATOM 598 C CA . SER A 1 73 ? 16.166 7.458 -29.159 1.00 97.88 73 SER A CA 1
ATOM 599 C C . SER A 1 73 ? 17.350 6.997 -30.010 1.00 97.88 73 SER A C 1
ATOM 601 O O . SER A 1 73 ? 17.480 7.437 -31.153 1.00 97.88 73 SER A O 1
ATOM 603 N N . GLU A 1 74 ? 18.148 6.055 -29.507 1.00 97.56 74 GLU A N 1
ATOM 604 C CA . GLU A 1 74 ? 19.257 5.447 -30.251 1.00 97.56 74 GLU A CA 1
ATOM 605 C C . GLU A 1 74 ? 18.772 4.719 -31.512 1.00 97.56 74 GLU A C 1
ATOM 607 O O . GLU A 1 74 ? 19.297 4.947 -32.602 1.00 97.56 74 GLU A O 1
ATOM 612 N N . LEU A 1 75 ? 17.708 3.915 -31.399 1.00 97.88 75 LEU A N 1
ATOM 613 C CA . LEU A 1 75 ? 17.103 3.223 -32.543 1.00 97.88 75 LEU A CA 1
ATOM 614 C C . LEU A 1 75 ? 16.611 4.196 -33.620 1.00 97.88 75 LEU A C 1
ATOM 616 O O . LEU A 1 75 ? 16.786 3.943 -34.813 1.00 97.88 75 LEU A O 1
ATOM 620 N N . ARG A 1 76 ? 16.019 5.327 -33.213 1.00 97.50 76 ARG A N 1
ATOM 621 C CA . ARG A 1 76 ? 15.603 6.381 -34.149 1.00 97.50 76 ARG A CA 1
ATOM 622 C C . ARG A 1 76 ? 16.805 6.978 -34.872 1.00 97.50 76 ARG A C 1
ATOM 624 O O . ARG A 1 76 ? 16.753 7.091 -36.094 1.00 97.50 76 ARG A O 1
ATOM 631 N N . SER A 1 77 ? 17.877 7.310 -34.150 1.00 97.12 77 SER A N 1
ATOM 632 C CA . SER A 1 77 ? 19.111 7.830 -34.755 1.00 97.12 77 SER A CA 1
ATOM 633 C C . SER A 1 77 ? 19.682 6.854 -35.781 1.00 97.12 77 SER A C 1
ATOM 635 O O . SER A 1 77 ? 19.905 7.229 -36.928 1.00 97.12 77 SER A O 1
ATOM 637 N N . LEU A 1 78 ? 19.811 5.579 -35.409 1.00 96.75 78 LEU A N 1
ATOM 638 C CA . LEU A 1 78 ? 20.331 4.550 -36.304 1.00 96.75 78 LEU A CA 1
ATOM 639 C C . LEU A 1 78 ? 19.457 4.382 -37.557 1.00 96.75 78 LEU A C 1
ATOM 641 O O . LEU A 1 78 ? 19.968 4.232 -38.666 1.00 96.75 78 LEU A O 1
ATOM 645 N N . SER A 1 79 ? 18.132 4.445 -37.404 1.00 96.81 79 SER A N 1
ATOM 646 C CA . SER A 1 79 ? 17.203 4.409 -38.538 1.00 96.81 79 SER A CA 1
ATOM 647 C C . SER A 1 79 ? 17.408 5.589 -39.495 1.00 96.81 79 SER A C 1
ATOM 649 O O . SER A 1 79 ? 17.306 5.413 -40.716 1.00 96.81 79 SER A O 1
ATOM 651 N N . PHE A 1 80 ? 17.693 6.786 -38.972 1.00 95.44 80 PHE A N 1
ATOM 652 C CA . PHE A 1 80 ? 18.035 7.944 -39.797 1.00 95.44 80 PHE A CA 1
ATOM 653 C C . PHE A 1 80 ? 19.360 7.732 -40.529 1.00 95.44 80 PHE A C 1
ATOM 655 O O . PHE A 1 80 ? 19.400 7.930 -41.743 1.00 95.44 80 PHE A O 1
ATOM 662 N N . ASP A 1 81 ? 20.395 7.253 -39.838 1.00 95.62 81 ASP A N 1
ATOM 663 C CA . ASP A 1 81 ? 21.714 6.998 -40.428 1.00 95.62 81 ASP A CA 1
ATOM 664 C C . ASP A 1 81 ? 21.637 5.977 -41.572 1.00 95.62 81 ASP A C 1
ATOM 666 O O . ASP A 1 81 ? 22.147 6.219 -42.668 1.00 95.62 81 ASP A O 1
ATOM 670 N N . ILE A 1 82 ? 20.919 4.867 -41.369 1.00 95.00 82 ILE A N 1
ATOM 671 C CA . ILE A 1 82 ? 20.688 3.846 -42.405 1.00 95.00 82 ILE A CA 1
ATOM 672 C C . ILE A 1 82 ? 19.964 4.449 -43.613 1.00 95.00 82 ILE A C 1
ATOM 674 O O . ILE A 1 82 ? 20.344 4.205 -44.761 1.00 95.00 82 ILE A O 1
ATOM 678 N N . THR A 1 83 ? 18.921 5.246 -43.370 1.00 93.62 83 THR A N 1
ATOM 679 C CA . THR A 1 83 ? 18.155 5.895 -44.443 1.00 93.62 83 THR A CA 1
ATOM 680 C C . THR A 1 83 ? 19.033 6.862 -45.232 1.00 93.62 83 THR A C 1
ATOM 682 O O . THR A 1 83 ? 18.995 6.866 -46.466 1.00 93.62 83 THR A O 1
ATOM 685 N N . TYR A 1 84 ? 19.857 7.637 -44.530 1.00 91.56 84 TYR A N 1
ATOM 686 C CA . TYR A 1 84 ? 20.798 8.573 -45.123 1.00 91.56 84 TYR A CA 1
ATOM 687 C C . TYR A 1 84 ? 21.823 7.853 -46.004 1.00 91.56 84 TYR A C 1
ATOM 689 O O . TYR A 1 84 ? 21.963 8.197 -47.179 1.00 91.56 84 TYR A O 1
ATOM 697 N N . ILE A 1 85 ? 22.470 6.800 -45.495 1.00 93.38 85 ILE A N 1
ATOM 698 C CA . ILE A 1 85 ? 23.424 5.991 -46.268 1.00 93.38 85 ILE A CA 1
ATOM 699 C C . ILE A 1 85 ? 22.753 5.419 -47.519 1.00 93.38 85 ILE A C 1
ATOM 701 O O . ILE A 1 85 ? 23.283 5.570 -48.621 1.00 93.38 85 ILE A O 1
ATOM 705 N N . ARG A 1 86 ? 21.555 4.837 -47.370 1.00 90.12 86 ARG A N 1
ATOM 706 C CA . ARG A 1 86 ? 20.794 4.272 -48.491 1.00 90.12 86 ARG A CA 1
ATOM 707 C C . ARG A 1 86 ? 20.495 5.321 -49.560 1.00 90.12 86 ARG A C 1
ATOM 709 O O . ARG A 1 86 ? 20.672 5.031 -50.733 1.00 90.12 86 ARG A O 1
ATOM 716 N N . SER A 1 87 ? 20.102 6.538 -49.178 1.00 88.75 87 SER A N 1
ATOM 717 C CA . SER A 1 87 ? 19.853 7.628 -50.137 1.00 88.75 87 SER A CA 1
ATOM 718 C C . SER A 1 87 ?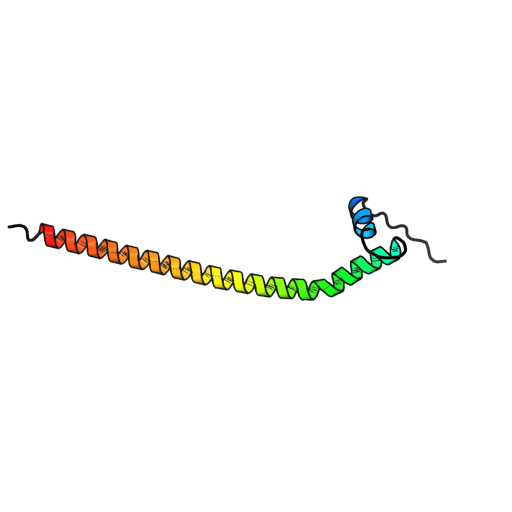 21.106 8.109 -50.879 1.00 88.75 87 SER A C 1
ATOM 720 O O . SER A 1 87 ? 20.993 8.622 -51.986 1.00 88.75 87 SER A O 1
ATOM 722 N N . ARG A 1 88 ? 22.302 7.920 -50.303 1.00 82.06 88 ARG A N 1
ATOM 723 C CA . ARG A 1 88 ? 23.587 8.330 -50.895 1.00 82.06 88 ARG A CA 1
ATOM 724 C C . ARG A 1 88 ? 24.253 7.264 -51.770 1.00 82.06 88 ARG A C 1
ATOM 726 O O . ARG A 1 88 ? 25.210 7.596 -52.457 1.00 82.06 88 ARG A O 1
ATOM 733 N N . HIS A 1 89 ? 23.812 6.007 -51.699 1.00 68.81 89 HIS A N 1
ATOM 734 C CA . HIS A 1 89 ? 24.403 4.867 -52.420 1.00 68.81 89 HIS A CA 1
ATOM 735 C C . HIS A 1 89 ? 23.496 4.308 -53.536 1.00 68.81 89 HIS A C 1
ATOM 737 O O . HIS A 1 89 ? 23.763 3.225 -54.051 1.00 68.81 89 HIS A O 1
ATOM 743 N N . ILE A 1 90 ? 22.449 5.038 -53.940 1.00 53.53 90 ILE A N 1
ATOM 744 C CA . ILE A 1 90 ? 21.741 4.760 -55.198 1.00 53.53 90 ILE A CA 1
ATOM 745 C C . ILE A 1 90 ? 22.572 5.359 -56.344 1.00 53.53 90 ILE A C 1
ATOM 747 O O . ILE A 1 90 ? 22.625 6.580 -56.494 1.00 53.53 90 ILE A O 1
ATOM 751 N N . ILE A 1 91 ? 23.248 4.479 -57.092 1.00 46.81 91 ILE A N 1
ATOM 752 C CA . ILE A 1 91 ? 23.594 4.660 -58.515 1.00 46.81 91 ILE A CA 1
ATOM 753 C C . ILE A 1 91 ? 22.332 4.372 -59.327 1.00 46.81 91 ILE A C 1
ATOM 755 O O . ILE A 1 91 ? 21.635 3.395 -58.965 1.00 46.81 91 ILE A O 1
#

Foldseek 3Di:
DDPPDDDDDPPVVQVVLVVADDDDSVGSVVVVVVCCVVCVVVVVVVVVVVVVVVVVVVVVVVVVVVVVVVVVVVVVVVVVVVVVVVVVPDD

Radius of gyration: 32.15 Å; chains: 1; bounding box: 50×22×104 Å

Sequence (91 aa):
MSVAKSVRVPEEIYDYINSYSGEGFNQKFVNVIRDARDTEPERNETLDRLNKQISEREKYLKDTAKRLDELASELRSLSFDITYIRSRHII